Protein AF-A0AAJ0P982-F1 (afdb_monomer)

Mean predicted aligned error: 9.18 Å

Structure (mmCIF, N/CA/C/O backbone):
data_AF-A0AAJ0P982-F1
#
_entry.id   AF-A0AAJ0P982-F1
#
loop_
_atom_site.group_PDB
_atom_site.id
_atom_site.type_symbol
_atom_site.label_atom_id
_atom_site.label_alt_id
_atom_site.label_comp_id
_atom_site.label_asym_id
_atom_site.label_entity_id
_atom_site.label_seq_id
_atom_site.pdbx_PDB_ins_code
_atom_site.Cartn_x
_atom_site.Cartn_y
_atom_site.Cartn_z
_atom_site.occupancy
_atom_site.B_iso_or_equiv
_atom_site.auth_seq_id
_atom_site.auth_comp_id
_atom_site.auth_asym_id
_atom_site.auth_atom_id
_atom_site.pdbx_PDB_model_num
ATOM 1 N N . MET A 1 1 ? 7.944 -22.130 -19.690 1.00 39.50 1 MET A N 1
ATOM 2 C CA . MET A 1 1 ? 8.791 -21.215 -20.482 1.00 39.50 1 MET A CA 1
ATOM 3 C C . MET A 1 1 ? 8.776 -19.874 -19.776 1.00 39.50 1 MET A C 1
ATOM 5 O O . MET A 1 1 ? 7.709 -19.288 -19.677 1.00 39.50 1 MET A O 1
ATOM 9 N N . ALA A 1 2 ? 9.900 -19.454 -19.195 1.00 46.91 2 ALA A N 1
ATOM 10 C CA . ALA A 1 2 ? 10.033 -18.109 -18.645 1.00 46.91 2 ALA A CA 1
ATOM 11 C C . ALA A 1 2 ? 10.262 -17.154 -19.822 1.00 46.91 2 ALA A C 1
ATOM 13 O O . ALA A 1 2 ? 11.205 -17.355 -20.587 1.00 46.91 2 ALA A O 1
ATOM 14 N N . LEU A 1 3 ? 9.364 -16.190 -20.019 1.00 57.69 3 LEU A N 1
ATOM 15 C CA . LEU A 1 3 ? 9.595 -15.110 -20.974 1.00 57.69 3 LEU A CA 1
ATOM 16 C C . LEU A 1 3 ? 10.764 -14.264 -20.448 1.00 57.69 3 LEU A C 1
ATOM 18 O O . LEU A 1 3 ? 10.749 -13.918 -19.263 1.00 57.69 3 LEU A O 1
ATOM 22 N N . PRO A 1 4 ? 11.774 -13.946 -21.275 1.00 56.50 4 PRO A N 1
ATOM 23 C CA . PRO A 1 4 ? 12.790 -12.991 -20.888 1.00 56.50 4 PRO A CA 1
ATOM 24 C C . PRO A 1 4 ? 12.109 -11.627 -20.928 1.00 56.50 4 PRO A C 1
ATOM 26 O O . PRO A 1 4 ? 11.923 -11.066 -22.002 1.00 56.50 4 PRO A O 1
ATOM 29 N N . TYR A 1 5 ? 11.665 -11.126 -19.778 1.00 55.28 5 TYR A N 1
ATOM 30 C CA . TYR A 1 5 ? 11.382 -9.702 -19.675 1.00 55.28 5 TYR A CA 1
ATOM 31 C C . TYR A 1 5 ? 12.722 -9.002 -19.908 1.00 55.28 5 TYR A C 1
ATOM 33 O O . TYR A 1 5 ? 13.648 -9.239 -19.129 1.00 55.28 5 TYR A O 1
ATOM 41 N N . PRO A 1 6 ? 12.893 -8.250 -21.007 1.00 64.94 6 PRO A N 1
ATOM 42 C CA . PRO A 1 6 ? 14.153 -7.576 -21.262 1.00 64.94 6 PRO A CA 1
ATOM 43 C C . PRO A 1 6 ? 14.412 -6.609 -20.103 1.00 64.94 6 PRO A C 1
ATOM 45 O O . PRO A 1 6 ? 13.504 -5.896 -19.684 1.00 64.94 6 PRO A O 1
ATOM 48 N N . ASP A 1 7 ? 15.639 -6.578 -19.579 1.00 64.19 7 ASP A N 1
ATOM 49 C CA . ASP A 1 7 ? 16.009 -5.798 -18.382 1.00 64.19 7 ASP A CA 1
ATOM 50 C C . ASP A 1 7 ? 15.590 -4.310 -18.458 1.00 64.19 7 ASP A C 1
ATOM 52 O O . ASP A 1 7 ? 15.363 -3.653 -17.438 1.00 64.19 7 ASP A O 1
ATOM 56 N N . ALA A 1 8 ? 15.421 -3.783 -19.675 1.00 62.75 8 ALA A N 1
ATOM 57 C CA . ALA A 1 8 ? 14.887 -2.452 -19.949 1.00 62.75 8 ALA A CA 1
ATOM 58 C C . ALA A 1 8 ? 13.422 -2.264 -19.502 1.00 62.75 8 ALA A C 1
ATOM 60 O O . ALA A 1 8 ? 13.096 -1.227 -18.931 1.00 62.75 8 ALA A O 1
ATOM 61 N N . GLU A 1 9 ? 12.548 -3.256 -19.693 1.00 62.88 9 GLU A N 1
ATOM 62 C CA . GLU A 1 9 ? 11.143 -3.192 -19.258 1.00 62.88 9 GLU A CA 1
ATOM 63 C C . GLU A 1 9 ? 11.022 -3.244 -17.730 1.00 62.88 9 GLU A C 1
ATOM 65 O O . GLU A 1 9 ? 10.203 -2.533 -17.151 1.00 62.88 9 GLU A O 1
ATOM 70 N N . LEU A 1 10 ? 11.881 -4.020 -17.056 1.00 65.12 10 LEU A N 1
ATOM 71 C CA . LEU A 1 10 ? 11.949 -4.041 -15.588 1.00 65.12 10 LEU A CA 1
ATOM 72 C C . LEU A 1 10 ? 12.463 -2.714 -15.018 1.00 65.12 10 LEU A C 1
ATOM 74 O O . LEU A 1 10 ? 11.986 -2.261 -13.977 1.00 65.12 10 LEU A O 1
ATOM 78 N N . THR A 1 11 ? 13.416 -2.079 -15.703 1.00 70.81 11 THR A N 1
ATOM 79 C CA . THR A 1 11 ? 13.945 -0.764 -15.313 1.00 70.81 11 THR A CA 1
ATOM 80 C C . THR A 1 11 ? 12.889 0.326 -15.484 1.00 70.81 11 THR A C 1
ATOM 82 O O . THR A 1 11 ? 12.645 1.078 -14.545 1.00 70.81 11 THR A O 1
ATOM 85 N N . MET A 1 12 ? 12.185 0.352 -16.620 1.00 71.69 12 MET A N 1
ATOM 86 C CA . MET A 1 12 ? 11.080 1.291 -16.841 1.00 71.69 12 MET A CA 1
ATOM 87 C C . MET A 1 12 ? 9.945 1.095 -15.831 1.00 71.69 12 MET A C 1
ATOM 89 O O . MET A 1 12 ? 9.421 2.071 -15.303 1.00 71.69 12 MET A O 1
ATOM 93 N N . LEU A 1 13 ? 9.598 -0.155 -15.505 1.00 69.12 13 LEU A N 1
ATOM 94 C CA . LEU A 1 13 ? 8.583 -0.445 -14.492 1.00 69.12 13 LEU A CA 1
ATOM 95 C C . LEU A 1 13 ? 9.026 0.008 -13.090 1.00 69.12 13 LEU A C 1
ATOM 97 O O . LEU A 1 13 ? 8.214 0.538 -12.335 1.00 69.12 13 LEU A O 1
ATOM 101 N N . ASN A 1 14 ? 10.304 -0.160 -12.732 1.00 72.56 14 ASN A N 1
ATOM 102 C CA . ASN A 1 14 ? 10.847 0.368 -11.475 1.00 72.56 14 ASN A CA 1
ATOM 103 C C . ASN A 1 14 ? 10.737 1.899 -11.410 1.00 72.56 14 ASN A C 1
ATOM 105 O O . ASN A 1 14 ? 10.356 2.439 -10.372 1.00 72.56 14 ASN A O 1
ATOM 109 N N . GLU A 1 15 ? 11.067 2.585 -12.505 1.00 78.44 15 GLU A N 1
ATOM 110 C CA . GLU A 1 15 ? 10.975 4.044 -12.609 1.00 78.44 15 GLU A CA 1
ATOM 111 C C . GLU A 1 15 ? 9.522 4.523 -12.517 1.00 78.44 15 GLU A C 1
ATOM 113 O O . GLU A 1 15 ? 9.231 5.435 -11.746 1.00 78.44 15 GLU A O 1
ATOM 118 N N . GLU A 1 16 ? 8.591 3.870 -13.215 1.00 75.62 16 GLU A N 1
ATOM 119 C CA . GLU A 1 16 ? 7.162 4.188 -13.146 1.00 75.62 16 GLU A CA 1
ATOM 120 C C . GLU A 1 16 ? 6.615 3.990 -11.725 1.00 75.62 16 GLU A C 1
ATOM 122 O O . GLU A 1 16 ? 5.965 4.881 -11.176 1.00 75.62 16 GLU A O 1
ATOM 127 N N . LEU A 1 17 ? 6.949 2.875 -11.071 1.00 73.12 17 LEU A N 1
ATOM 128 C CA . LEU A 1 17 ? 6.549 2.618 -9.686 1.00 73.12 17 LEU A CA 1
ATOM 129 C C . LEU A 1 17 ? 7.142 3.633 -8.700 1.00 73.12 17 LEU A 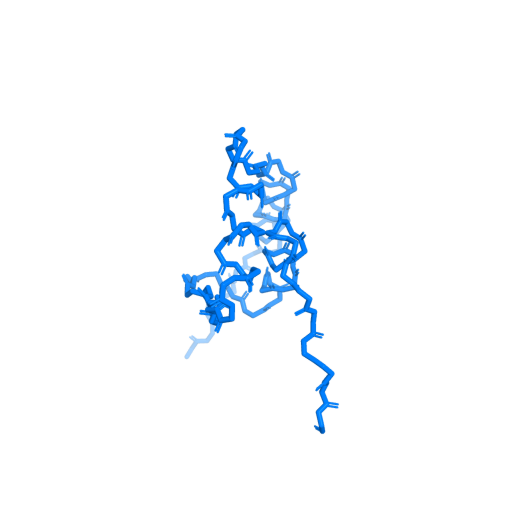C 1
ATOM 131 O O . LEU A 1 17 ? 6.479 3.971 -7.720 1.00 73.12 17 LEU A O 1
ATOM 135 N N . ALA A 1 18 ? 8.343 4.158 -8.960 1.00 74.75 18 ALA A N 1
ATOM 136 C CA . ALA A 1 18 ? 8.938 5.227 -8.156 1.00 74.75 18 ALA A CA 1
ATOM 137 C C . ALA A 1 18 ? 8.177 6.560 -8.273 1.00 74.75 18 ALA A C 1
ATOM 139 O O . ALA A 1 18 ? 8.311 7.417 -7.399 1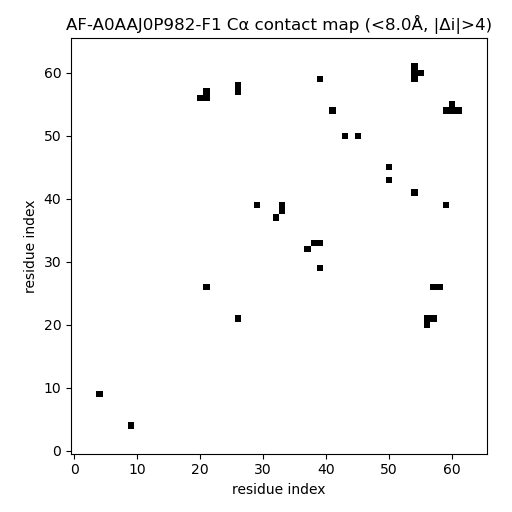.00 74.75 18 ALA A O 1
ATOM 140 N N . THR A 1 19 ? 7.360 6.734 -9.318 1.00 81.25 19 THR A N 1
ATOM 141 C CA . THR A 1 19 ? 6.485 7.908 -9.473 1.00 81.25 19 THR A CA 1
ATOM 142 C C . THR A 1 19 ? 5.107 7.736 -8.834 1.00 81.25 19 THR A C 1
ATOM 144 O O . THR A 1 19 ? 4.380 8.721 -8.689 1.00 81.25 19 THR A O 1
ATOM 147 N N . ILE A 1 20 ? 4.731 6.517 -8.426 1.00 81.19 20 ILE A N 1
ATOM 148 C CA . ILE A 1 20 ? 3.425 6.274 -7.811 1.00 81.19 20 ILE A CA 1
ATOM 149 C C . ILE A 1 20 ? 3.377 6.926 -6.432 1.00 81.19 20 ILE A C 1
ATOM 151 O O . ILE A 1 20 ? 4.129 6.581 -5.523 1.00 81.19 20 ILE A O 1
ATOM 155 N N . ALA A 1 21 ? 2.410 7.824 -6.264 1.00 83.19 21 ALA A N 1
ATOM 156 C CA . ALA A 1 21 ? 2.081 8.441 -4.992 1.00 83.19 21 ALA A CA 1
ATOM 157 C C . ALA A 1 21 ? 0.666 8.028 -4.551 1.00 83.19 21 ALA A C 1
ATOM 159 O O . ALA A 1 21 ? -0.235 7.923 -5.390 1.00 83.19 21 ALA A O 1
ATOM 160 N N . PRO A 1 22 ? 0.429 7.818 -3.244 1.00 82.62 22 PRO A N 1
ATOM 161 C CA . PRO A 1 22 ? -0.921 7.648 -2.724 1.00 82.62 22 PRO A CA 1
ATOM 162 C C . PRO A 1 22 ? -1.781 8.885 -3.007 1.00 82.62 22 PRO A C 1
ATOM 164 O O . PRO A 1 22 ? -1.298 10.018 -2.959 1.00 82.62 22 PRO A O 1
ATOM 167 N N . TYR A 1 23 ? -3.080 8.683 -3.227 1.00 85.62 23 TYR A N 1
ATOM 168 C CA . TYR A 1 23 ? -4.028 9.795 -3.271 1.00 85.62 23 TYR A CA 1
ATOM 169 C C . TYR A 1 23 ? -4.039 10.559 -1.939 1.00 85.62 23 TYR A C 1
ATOM 171 O O . TYR A 1 23 ? -3.888 9.973 -0.861 1.00 85.62 23 TYR A O 1
ATOM 179 N N . SER A 1 24 ? -4.266 11.873 -2.005 1.00 86.06 24 SER A N 1
ATOM 180 C CA . SER A 1 24 ? -4.352 12.731 -0.819 1.00 86.06 24 SER A CA 1
ATOM 181 C C . SER A 1 24 ? -5.384 12.194 0.181 1.00 86.06 24 SER A C 1
ATOM 183 O O . SER A 1 24 ? -6.528 11.941 -0.193 1.00 86.06 24 SER A O 1
ATOM 185 N N . GLY A 1 25 ? -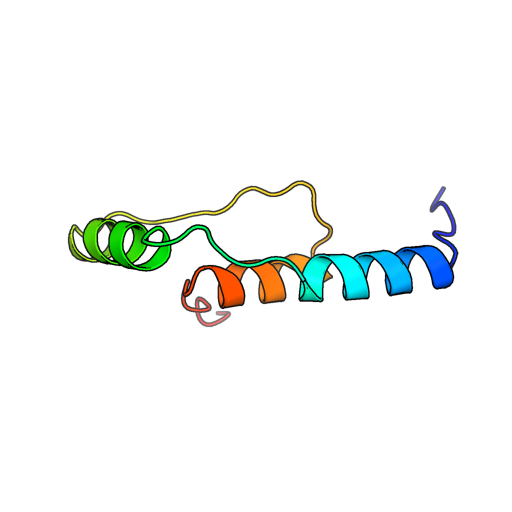4.986 12.025 1.445 1.00 86.38 25 GLY A N 1
ATOM 186 C CA . GLY A 1 25 ? -5.856 11.538 2.526 1.00 86.38 25 GLY A CA 1
ATOM 187 C C . GLY A 1 25 ? -6.074 10.018 2.564 1.00 86.38 25 GLY A C 1
ATOM 188 O O . GLY A 1 25 ? -6.685 9.513 3.509 1.00 86.38 25 GLY A O 1
ATOM 189 N N . MET A 1 26 ? -5.551 9.260 1.591 1.00 89.25 26 MET A N 1
ATOM 190 C CA . MET A 1 26 ? -5.632 7.794 1.603 1.00 89.25 26 MET A CA 1
ATOM 191 C C . MET A 1 26 ? -4.924 7.209 2.831 1.00 89.25 26 MET A C 1
ATOM 193 O O . MET A 1 26 ? -5.486 6.354 3.508 1.00 89.25 26 MET A O 1
ATOM 197 N N . LEU A 1 27 ? -3.718 7.692 3.147 1.00 88.12 27 LEU A N 1
ATOM 198 C CA . LEU A 1 27 ? -2.931 7.194 4.281 1.00 88.12 27 LEU A CA 1
ATOM 199 C C . LEU A 1 27 ? -3.610 7.474 5.627 1.00 88.12 27 LEU A C 1
ATOM 201 O O . LEU A 1 27 ? -3.680 6.583 6.470 1.00 88.12 27 LEU A O 1
ATOM 205 N N . ASP A 1 28 ? -4.179 8.669 5.799 1.00 89.38 28 ASP A N 1
ATOM 206 C CA . ASP A 1 28 ? -4.935 9.025 7.006 1.00 89.38 28 ASP A CA 1
ATOM 207 C C . ASP A 1 28 ? -6.175 8.140 7.165 1.00 89.38 28 ASP A C 1
ATOM 209 O O . ASP A 1 28 ? -6.493 7.680 8.262 1.00 89.38 28 ASP A O 1
ATOM 213 N N . THR A 1 29 ? -6.843 7.834 6.050 1.00 89.88 29 THR A N 1
ATOM 214 C CA . THR A 1 29 ? -8.001 6.934 6.032 1.00 89.88 29 THR A CA 1
ATOM 215 C C . THR A 1 29 ? -7.605 5.509 6.412 1.00 89.88 29 THR A C 1
ATOM 217 O O . THR A 1 29 ? -8.255 4.898 7.261 1.00 89.88 29 THR A O 1
ATOM 220 N N . LEU A 1 30 ? -6.527 4.976 5.829 1.00 87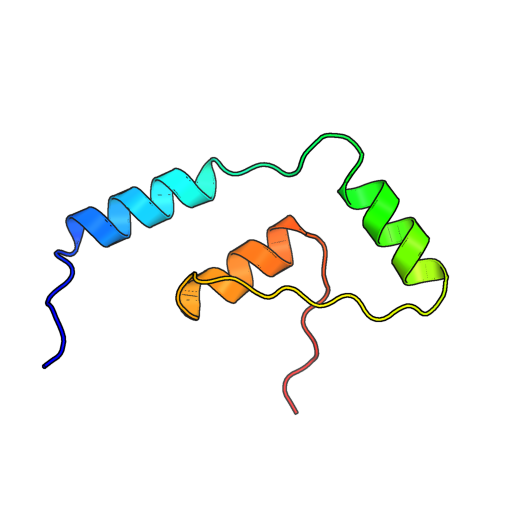.56 30 LEU A N 1
ATOM 221 C CA . LEU A 1 30 ? -6.020 3.643 6.168 1.00 87.56 30 LEU A CA 1
ATOM 222 C C . LEU A 1 30 ? -5.609 3.561 7.639 1.00 87.56 30 LEU A C 1
ATOM 224 O O . LEU A 1 30 ? -5.933 2.582 8.311 1.00 87.56 30 LEU A O 1
ATOM 228 N N . ARG A 1 31 ? -4.970 4.608 8.167 1.00 86.25 31 ARG A N 1
ATOM 229 C CA . ARG A 1 31 ? -4.627 4.701 9.587 1.00 86.25 31 ARG A CA 1
ATOM 230 C C . ARG A 1 31 ? -5.870 4.667 10.477 1.00 86.25 31 ARG A C 1
ATOM 232 O O . ARG A 1 31 ? -5.926 3.847 11.389 1.00 86.25 31 ARG A O 1
ATOM 239 N N . LEU A 1 32 ? -6.879 5.491 10.186 1.00 89.88 32 LEU A N 1
ATOM 240 C CA . LEU A 1 32 ? -8.135 5.530 10.946 1.00 89.88 32 LEU A CA 1
ATOM 241 C C . LEU A 1 32 ? -8.847 4.166 10.946 1.00 89.88 32 LEU A C 1
ATOM 243 O O . LEU A 1 32 ? -9.456 3.768 11.938 1.00 89.88 32 LEU A O 1
ATOM 247 N N . VAL A 1 33 ? -8.792 3.444 9.825 1.00 87.00 33 VAL A N 1
ATOM 248 C CA . VAL A 1 33 ? -9.348 2.088 9.712 1.00 87.00 33 VAL A CA 1
ATOM 249 C C . VAL A 1 33 ? -8.534 1.092 10.543 1.00 87.00 33 VAL A C 1
ATOM 251 O O . VAL A 1 33 ? -9.124 0.294 11.271 1.00 87.00 33 VAL A O 1
ATOM 254 N N . GLY A 1 34 ? -7.202 1.166 10.502 1.00 84.31 34 GLY A N 1
ATOM 255 C CA . GLY A 1 34 ? -6.316 0.316 11.304 1.00 84.31 34 GLY A CA 1
ATOM 256 C C . GLY A 1 34 ? -6.484 0.521 12.815 1.00 84.31 34 GLY A C 1
ATOM 257 O O . GLY A 1 34 ? -6.511 -0.452 13.568 1.00 84.31 34 GLY A O 1
ATOM 258 N N . GLU A 1 35 ? -6.705 1.761 13.263 1.00 88.06 35 GLU A N 1
ATOM 259 C CA . GLU A 1 35 ? -7.000 2.092 14.669 1.00 88.06 35 GLU A CA 1
ATOM 260 C C . GLU A 1 35 ? -8.291 1.418 15.180 1.00 88.06 35 GLU A C 1
ATOM 262 O O . GLU A 1 35 ? -8.447 1.193 16.379 1.00 88.06 35 GLU A O 1
ATOM 267 N N . LYS A 1 36 ? -9.188 0.993 14.279 1.00 89.44 36 LYS A N 1
ATOM 268 C CA . LYS A 1 36 ? -10.395 0.213 14.606 1.00 89.44 36 LYS A CA 1
ATOM 269 C C . LYS A 1 36 ? -10.147 -1.298 14.692 1.00 89.44 36 LYS A C 1
ATOM 271 O O . LYS A 1 36 ? -11.099 -2.072 14.631 1.00 89.44 36 LYS A O 1
ATOM 276 N N . SER A 1 37 ? -8.890 -1.728 14.834 1.00 84.56 37 SER A N 1
ATOM 277 C CA . SER A 1 37 ? -8.483 -3.145 14.862 1.00 84.56 37 SER A CA 1
ATOM 278 C C . SER A 1 37 ? -8.858 -3.924 13.591 1.00 84.56 37 SER A C 1
ATOM 280 O O . SER A 1 37 ? -9.019 -5.144 13.623 1.00 84.56 37 SER A O 1
ATOM 282 N N . VAL A 1 38 ? -9.000 -3.228 12.459 1.00 86.31 38 VAL A N 1
ATOM 283 C CA . VAL A 1 38 ? -9.256 -3.849 11.154 1.00 86.31 38 VAL A CA 1
ATOM 284 C C . VAL A 1 38 ? -7.926 -4.218 10.506 1.00 86.31 38 VAL A C 1
ATOM 286 O O . VAL A 1 38 ? -7.039 -3.379 10.356 1.00 86.31 38 VAL A O 1
ATOM 289 N N . MET A 1 39 ? -7.794 -5.474 10.081 1.00 84.50 39 MET A N 1
ATOM 290 C CA . MET A 1 39 ? -6.634 -5.930 9.319 1.00 84.50 39 MET A CA 1
ATOM 291 C C . MET A 1 39 ? -6.716 -5.429 7.873 1.00 84.50 39 MET A C 1
ATOM 293 O O . MET A 1 39 ? -7.694 -5.691 7.174 1.00 84.50 39 MET A O 1
ATOM 297 N N . ILE A 1 40 ? -5.669 -4.741 7.417 1.00 82.44 40 ILE A N 1
ATOM 298 C CA . ILE A 1 40 ? -5.560 -4.218 6.050 1.00 82.44 40 ILE A CA 1
ATOM 299 C C . ILE A 1 40 ? -4.618 -5.121 5.250 1.00 82.44 40 ILE A C 1
ATOM 301 O O . ILE A 1 40 ? -3.477 -5.353 5.649 1.00 82.44 40 ILE A O 1
ATOM 305 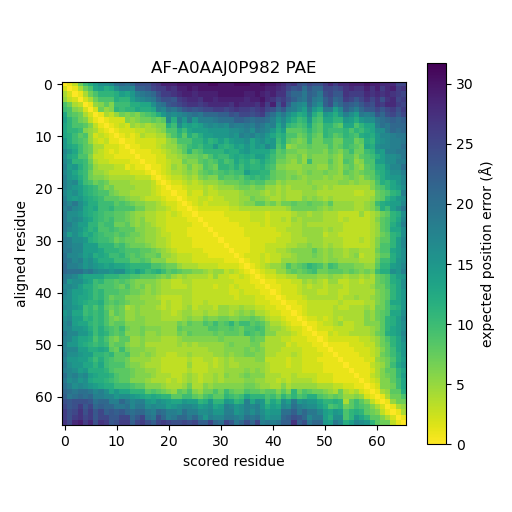N N . ALA A 1 41 ? -5.093 -5.614 4.107 1.00 83.00 41 ALA A N 1
ATOM 306 C CA . ALA A 1 41 ? -4.323 -6.426 3.171 1.00 83.00 41 ALA A CA 1
ATOM 307 C C . ALA A 1 41 ? -4.391 -5.831 1.760 1.00 83.00 41 ALA A C 1
ATOM 309 O O . ALA A 1 41 ? -5.373 -5.190 1.391 1.00 83.00 41 ALA A O 1
ATOM 310 N N . VAL A 1 42 ? -3.342 -6.060 0.970 1.00 79.81 42 VAL A N 1
ATOM 311 C CA . VAL A 1 42 ? -3.214 -5.547 -0.398 1.00 79.81 42 VAL A CA 1
ATOM 312 C C . VAL A 1 42 ? -3.031 -6.730 -1.333 1.00 79.81 42 VAL A C 1
ATOM 314 O O . VAL A 1 42 ? -2.080 -7.495 -1.182 1.00 79.81 42 VAL A O 1
ATOM 317 N N . ALA A 1 43 ? -3.938 -6.864 -2.295 1.00 85.06 43 ALA A N 1
ATOM 318 C CA . ALA A 1 43 ? -3.804 -7.788 -3.410 1.00 85.06 43 ALA A CA 1
ATOM 319 C C . ALA A 1 43 ? -3.421 -6.978 -4.651 1.00 85.06 43 ALA A C 1
ATOM 321 O O . ALA A 1 43 ? -4.115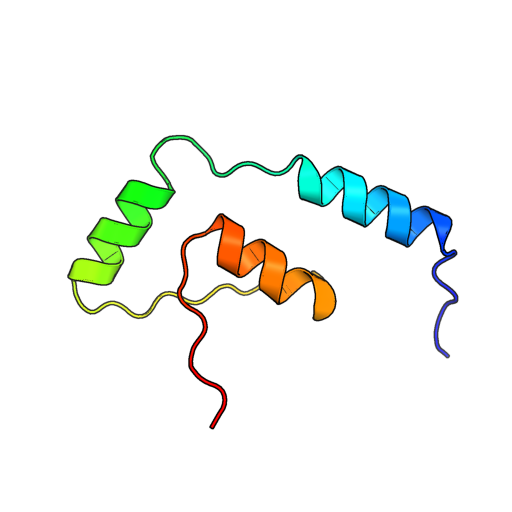 -6.032 -5.017 1.00 85.06 43 ALA A O 1
ATOM 322 N N . SER A 1 44 ? -2.295 -7.326 -5.267 1.00 83.12 44 SER A N 1
ATOM 323 C CA . SER A 1 44 ? -1.780 -6.660 -6.459 1.00 83.12 44 SER A CA 1
ATOM 324 C C . SER A 1 44 ? -1.288 -7.704 -7.451 1.00 83.12 44 SER A C 1
ATOM 326 O O . SER A 1 44 ? -0.763 -8.740 -7.048 1.00 83.12 44 SER A O 1
ATOM 328 N N . ASN A 1 45 ? -1.439 -7.409 -8.741 1.00 85.25 45 ASN A N 1
ATOM 329 C CA . ASN A 1 45 ? -0.912 -8.239 -9.826 1.00 85.25 45 ASN A CA 1
ATOM 330 C C . ASN A 1 45 ? 0.596 -8.042 -10.039 1.00 85.25 45 ASN A C 1
ATOM 332 O O . ASN A 1 45 ? 1.189 -8.700 -10.891 1.00 85.25 45 ASN A O 1
ATOM 336 N N . LEU A 1 46 ? 1.218 -7.118 -9.305 1.00 77.12 46 LEU A N 1
ATOM 337 C CA . LEU A 1 46 ? 2.650 -6.875 -9.394 1.00 77.12 46 LEU A CA 1
ATOM 338 C C . LEU A 1 46 ? 3.443 -8.056 -8.828 1.00 77.12 46 LEU A C 1
ATOM 340 O O . LEU A 1 46 ? 3.043 -8.694 -7.853 1.00 77.12 46 LEU A O 1
ATOM 344 N N . ALA A 1 47 ? 4.595 -8.326 -9.442 1.00 77.75 47 ALA A N 1
ATOM 345 C CA . ALA A 1 47 ? 5.491 -9.382 -8.994 1.00 77.75 47 ALA A CA 1
ATOM 346 C C . ALA A 1 47 ? 5.984 -9.139 -7.555 1.00 77.75 47 ALA A C 1
ATOM 348 O O . ALA A 1 47 ? 6.085 -8.003 -7.092 1.00 77.75 47 ALA A O 1
ATOM 349 N N . LEU A 1 48 ? 6.355 -10.220 -6.860 1.00 77.62 48 LEU A N 1
ATOM 350 C CA . LEU A 1 48 ? 6.764 -10.196 -5.450 1.00 77.62 48 LEU A CA 1
ATOM 351 C C . LEU A 1 48 ? 7.829 -9.137 -5.083 1.00 77.62 48 LEU A C 1
ATOM 353 O O . LEU A 1 48 ? 7.676 -8.532 -4.021 1.00 77.62 48 LEU A O 1
ATOM 357 N N . PRO A 1 49 ? 8.855 -8.840 -5.913 1.00 75.81 49 PRO A N 1
ATOM 358 C CA . PRO A 1 49 ? 9.839 -7.796 -5.598 1.00 75.81 49 PRO A CA 1
ATOM 359 C C . PRO A 1 49 ? 9.215 -6.413 -5.353 1.00 75.81 49 PRO A C 1
ATOM 361 O O . PRO A 1 49 ? 9.740 -5.615 -4.579 1.00 75.81 49 PRO A O 1
ATOM 364 N N . TYR A 1 50 ? 8.054 -6.153 -5.955 1.00 76.00 50 TYR A N 1
ATOM 365 C CA . TYR A 1 50 ? 7.323 -4.895 -5.837 1.00 76.00 50 TYR A CA 1
ATOM 366 C C . TYR A 1 50 ? 6.413 -4.825 -4.610 1.00 76.00 50 TYR A C 1
ATOM 368 O O . TYR A 1 50 ? 5.980 -3.738 -4.225 1.00 76.00 50 TYR A O 1
ATOM 376 N N . ALA A 1 51 ? 6.140 -5.958 -3.956 1.00 78.00 51 ALA A N 1
ATOM 377 C CA . ALA A 1 51 ? 5.264 -6.007 -2.789 1.00 78.00 51 ALA A CA 1
ATOM 378 C C . ALA A 1 51 ? 5.808 -5.164 -1.623 1.00 78.00 51 ALA A C 1
ATOM 380 O O . ALA A 1 51 ? 5.031 -4.521 -0.916 1.00 78.00 51 ALA A O 1
ATOM 381 N N . THR A 1 52 ? 7.132 -5.127 -1.443 1.00 77.25 52 THR A N 1
ATOM 382 C CA . THR A 1 52 ? 7.788 -4.321 -0.402 1.00 77.25 52 THR A CA 1
ATOM 383 C C . THR A 1 52 ? 7.612 -2.826 -0.657 1.00 77.25 52 THR A C 1
ATOM 385 O O . THR A 1 52 ? 7.243 -2.092 0.258 1.00 77.25 52 THR A O 1
ATOM 388 N N . LEU A 1 53 ? 7.809 -2.382 -1.904 1.00 76.50 53 LEU A N 1
ATOM 389 C CA . LEU A 1 53 ? 7.623 -0.982 -2.298 1.00 76.50 53 LEU A CA 1
ATOM 390 C C . LEU A 1 53 ? 6.164 -0.546 -2.117 1.00 76.50 53 LEU A C 1
ATOM 392 O O . LEU A 1 53 ? 5.908 0.497 -1.519 1.00 76.50 53 LEU A O 1
ATOM 396 N N . LEU A 1 54 ? 5.200 -1.377 -2.535 1.00 79.69 54 LEU A N 1
ATOM 397 C CA . LEU A 1 54 ? 3.778 -1.080 -2.336 1.00 79.69 54 LEU A CA 1
ATOM 398 C C . LEU A 1 54 ? 3.381 -0.994 -0.863 1.00 79.69 54 LEU A C 1
ATOM 400 O O . LEU A 1 54 ? 2.618 -0.110 -0.481 1.00 79.69 54 LEU A O 1
ATOM 404 N N . ARG A 1 55 ? 3.877 -1.906 -0.022 1.00 79.25 55 ARG A N 1
ATOM 405 C CA . ARG A 1 55 ? 3.587 -1.876 1.419 1.00 79.25 55 ARG A CA 1
ATOM 406 C C . ARG A 1 55 ? 4.161 -0.627 2.081 1.00 79.25 55 ARG A C 1
ATOM 408 O O . ARG A 1 55 ? 3.463 -0.010 2.884 1.00 79.25 55 ARG A O 1
ATOM 415 N N . ALA A 1 56 ? 5.380 -0.235 1.703 1.00 80.06 56 ALA A N 1
ATOM 416 C CA . ALA A 1 56 ? 6.013 0.987 2.188 1.00 80.06 56 ALA A CA 1
ATOM 417 C C . ALA A 1 56 ? 5.224 2.242 1.777 1.00 80.06 56 ALA A C 1
ATOM 419 O O . ALA A 1 56 ? 4.956 3.089 2.628 1.00 80.06 56 ALA A O 1
ATOM 420 N N . LEU A 1 57 ? 4.775 2.322 0.517 1.00 79.62 57 LEU A N 1
ATOM 421 C CA . LEU A 1 57 ? 3.933 3.420 0.020 1.00 79.62 57 LEU A CA 1
ATOM 422 C C . LEU A 1 57 ? 2.621 3.567 0.797 1.00 79.62 57 LEU A C 1
ATOM 424 O O . LEU A 1 57 ? 2.144 4.680 0.991 1.00 79.62 57 LEU A O 1
ATOM 428 N N . LEU A 1 58 ? 2.040 2.454 1.245 1.00 81.00 58 LEU A N 1
ATOM 429 C CA . LEU A 1 58 ? 0.765 2.431 1.966 1.00 81.00 58 LEU A CA 1
ATOM 430 C C . LEU A 1 58 ? 0.916 2.576 3.487 1.00 81.00 58 LEU A C 1
ATOM 432 O O . LEU A 1 58 ? -0.086 2.535 4.201 1.00 81.00 58 LEU A O 1
ATOM 436 N N . GLY A 1 59 ? 2.144 2.720 3.996 1.00 77.12 59 GLY A N 1
ATOM 437 C CA . GLY A 1 59 ? 2.410 2.802 5.434 1.00 77.12 59 GLY A CA 1
ATOM 438 C C . GLY A 1 59 ? 2.032 1.529 6.199 1.00 77.12 59 GLY A C 1
ATOM 439 O O . GLY A 1 59 ? 1.785 1.586 7.403 1.00 77.12 59 GLY A O 1
ATOM 440 N N . ILE A 1 60 ? 1.958 0.383 5.513 1.00 72.44 60 ILE A N 1
ATOM 441 C CA . ILE A 1 60 ? 1.594 -0.897 6.125 1.00 72.44 60 ILE A CA 1
ATOM 442 C C . ILE A 1 60 ? 2.864 -1.505 6.734 1.00 72.44 60 ILE A C 1
ATOM 444 O O . ILE A 1 60 ? 3.813 -1.775 5.992 1.00 72.44 60 ILE A O 1
ATOM 448 N N . PRO A 1 61 ? 2.912 -1.746 8.058 1.00 64.38 61 PRO A N 1
ATOM 449 C CA . PRO A 1 61 ? 4.097 -2.300 8.699 1.00 64.38 61 PRO A CA 1
ATOM 450 C C . PRO A 1 61 ? 4.422 -3.688 8.137 1.00 64.38 61 PRO A C 1
ATOM 452 O O . PRO A 1 61 ? 3.532 -4.501 7.873 1.00 64.38 61 PRO A O 1
ATOM 455 N N . MET A 1 62 ? 5.715 -3.969 7.971 1.00 57.75 62 MET A N 1
ATOM 456 C CA . MET A 1 62 ? 6.181 -5.324 7.687 1.00 57.75 62 MET A CA 1
ATOM 457 C C . MET A 1 62 ? 5.820 -6.203 8.882 1.00 57.75 62 MET A C 1
ATOM 459 O O . MET A 1 62 ? 6.237 -5.928 10.007 1.00 57.75 62 MET A O 1
ATOM 463 N N . SER A 1 63 ? 5.040 -7.258 8.650 1.00 55.62 63 SER A N 1
ATOM 464 C CA . SER A 1 63 ? 4.947 -8.335 9.629 1.00 55.62 63 SER A CA 1
ATOM 465 C C . SER A 1 63 ? 6.357 -8.908 9.798 1.00 55.62 63 SER A C 1
ATOM 467 O O . SER A 1 63 ? 6.998 -9.183 8.780 1.00 55.62 63 SER A O 1
ATOM 469 N N . PRO A 1 64 ? 6.873 -9.057 11.030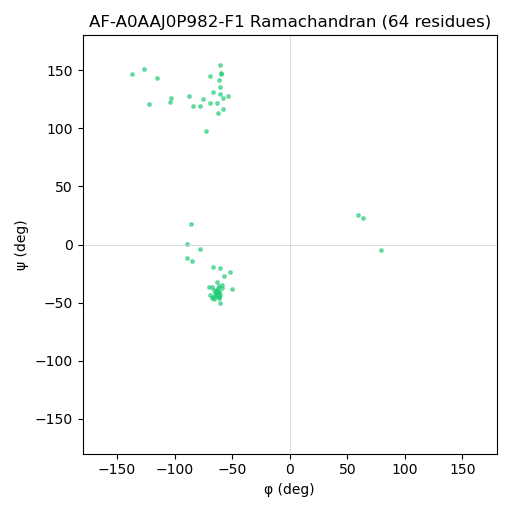 1.00 41.62 64 PRO A N 1
ATOM 470 C CA . PRO A 1 64 ? 8.139 -9.740 11.224 1.00 41.62 64 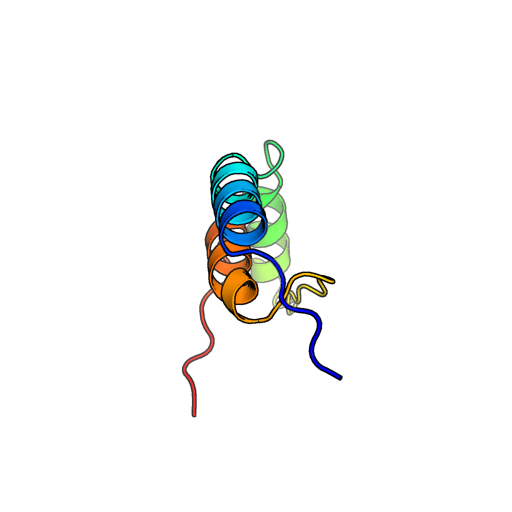PRO A CA 1
ATOM 471 C C . PRO A 1 64 ? 8.002 -11.147 10.646 1.00 41.62 64 PRO A C 1
ATOM 473 O O . PRO A 1 64 ? 7.053 -11.866 10.962 1.00 41.62 64 PRO A O 1
ATOM 476 N N . SER A 1 65 ? 8.915 -11.504 9.750 1.00 46.16 65 SER A N 1
ATOM 477 C CA . SER A 1 65 ? 9.044 -12.867 9.256 1.00 46.16 65 SER A CA 1
ATOM 478 C C . SER A 1 65 ? 9.302 -13.772 10.463 1.00 46.16 65 SER A C 1
ATOM 480 O O . SER A 1 65 ? 10.296 -13.568 11.162 1.00 46.16 65 SER A O 1
ATOM 482 N N . MET A 1 66 ? 8.386 -14.704 10.740 1.00 40.41 66 MET A N 1
ATOM 483 C CA . MET A 1 66 ? 8.643 -15.828 11.650 1.00 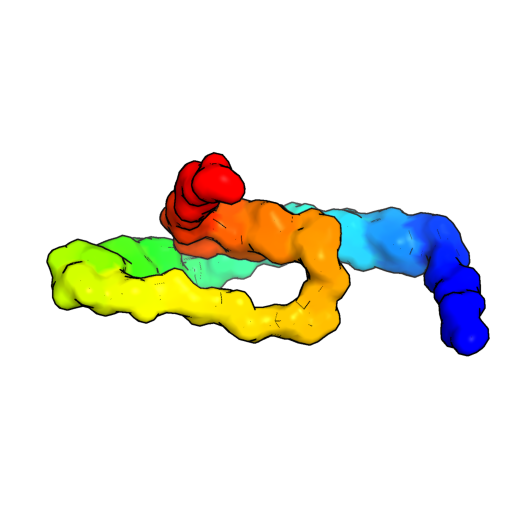40.41 66 MET A CA 1
ATOM 484 C C . MET A 1 66 ? 9.531 -16.866 10.974 1.00 40.41 66 MET A C 1
ATOM 486 O O . MET A 1 66 ? 9.386 -17.038 9.741 1.00 40.41 66 MET A O 1
#

Foldseek 3Di:
DDDPPDVVNVVVVVVVLVPDADDPCQLVVVVVCVVVVDDDDDDDPDDPVCVVVVCVRNVNDDDPDD

Sequence (66 aa):
MALPYPDAELTMLNEELATIAPYSGMLDTLRLVGEKSVMIAVASNLALPYATLLRALLGIPMSPSM

Secondary structure (DSSP, 8-state):
------HHHHHHHHHHHHH--PPTTHHHHHHHHHHTTPPP----SS-HHHHHHHHHHTTPPPPPP-

pLDDT: mean 74.89, std 12.96, range [39.5, 89.88]

Solvent-accessible surface area (backbone atoms only — not comparable to full-atom values): 4454 Å² total; per-residue (Å²): 133,86,78,81,76,53,72,68,61,58,48,52,50,51,54,54,58,71,68,67,69,78,62,91,66,48,60,60,49,51,48,60,46,41,76,68,76,47,88,85,84,87,89,71,94,66,58,74,87,50,51,59,58,54,32,58,71,61,71,50,78,80,75,79,84,127

Radius of gyration: 14.82 Å; Cα contacts (8 Å, |Δi|>4): 19; chains: 1; bounding box: 26×34×36 Å